Protein AF-A0A6V7M5Y0-F1 (afdb_monomer_lite)

Sequence (92 aa):
FASAEGDHVSLLNVYRGYVNAVQKKVWCHDNYLHYRNLEYASDVRKQLAGLAERANLEKASCGSSTESLRKSLLEGLSDNLAELQRDNTYQT

Secondary structure (DSSP, 8-state):
---TT-HHHHHHHHHHHHHH-SSHHHHHHHTT--HHHHHHHHHHHHHHHHHHHHTT------TT--HHHHHHHHHHSGGG--EE-TTS-EE-

Structure (mmCIF, N/CA/C/O backbone):
data_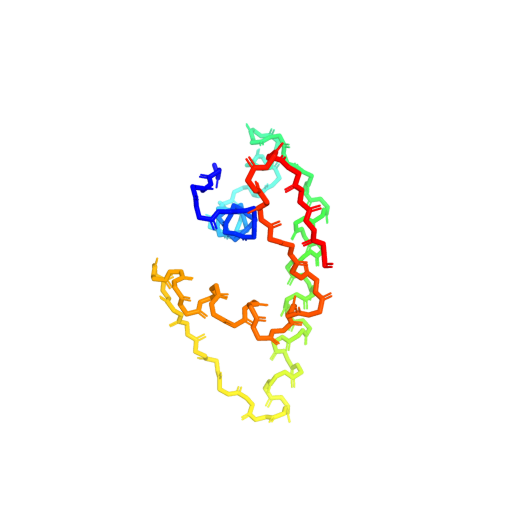AF-A0A6V7M5Y0-F1
#
_entry.id   AF-A0A6V7M5Y0-F1
#
loop_
_atom_site.group_PDB
_atom_site.id
_atom_site.type_symbol
_atom_site.label_atom_id
_atom_site.label_alt_id
_atom_site.label_comp_id
_atom_site.label_asym_id
_atom_site.label_entity_id
_atom_site.label_seq_id
_atom_site.pdbx_PDB_ins_code
_atom_site.Cartn_x
_atom_site.Cartn_y
_atom_site.Cartn_z
_atom_site.occupancy
_atom_site.B_iso_or_equiv
_atom_site.auth_seq_id
_atom_site.auth_comp_id
_atom_site.auth_asym_id
_atom_site.auth_atom_id
_atom_site.pdbx_PDB_model_num
ATOM 1 N N . PHE A 1 1 ? 6.112 8.922 -1.352 1.00 89.81 1 PHE A N 1
ATOM 2 C CA . PHE A 1 1 ? 5.621 7.567 -1.007 1.00 89.81 1 PHE A CA 1
ATOM 3 C C . PHE A 1 1 ? 6.511 6.448 -1.515 1.00 89.81 1 PHE A C 1
ATOM 5 O O . PHE A 1 1 ? 6.526 5.406 -0.870 1.00 89.81 1 PHE A O 1
ATOM 12 N N . ALA A 1 2 ? 7.218 6.658 -2.634 1.00 95.06 2 ALA A N 1
ATOM 13 C CA . ALA A 1 2 ? 8.136 5.682 -3.206 1.00 95.06 2 ALA A CA 1
ATOM 14 C C . ALA A 1 2 ? 9.105 5.110 -2.162 1.00 95.06 2 ALA A C 1
ATOM 16 O O . ALA A 1 2 ? 9.611 5.843 -1.309 1.00 95.06 2 ALA A O 1
ATOM 17 N N . SER A 1 3 ? 9.334 3.806 -2.248 1.00 95.06 3 SER A N 1
ATOM 18 C CA . SER A 1 3 ? 10.289 3.066 -1.437 1.00 95.06 3 SER A CA 1
ATOM 19 C C . SER A 1 3 ? 11.274 2.343 -2.345 1.00 95.06 3 SER A C 1
ATOM 21 O O . SER A 1 3 ? 10.865 1.703 -3.312 1.00 95.06 3 SER A O 1
ATOM 23 N N . ALA A 1 4 ? 12.561 2.386 -1.994 1.00 95.31 4 ALA A N 1
ATOM 24 C CA . ALA A 1 4 ? 13.590 1.573 -2.646 1.00 95.31 4 ALA A CA 1
ATOM 25 C C . ALA A 1 4 ? 13.385 0.063 -2.412 1.00 95.31 4 ALA A C 1
ATOM 27 O O . ALA A 1 4 ? 13.976 -0.759 -3.100 1.00 95.31 4 ALA A O 1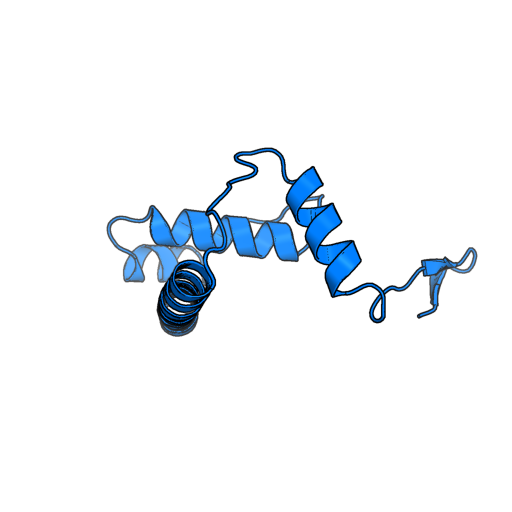
ATOM 28 N N . GLU A 1 5 ? 12.534 -0.304 -1.451 1.00 94.38 5 GLU A N 1
ATOM 29 C CA . GLU A 1 5 ? 12.220 -1.693 -1.109 1.00 94.38 5 GLU A CA 1
ATOM 30 C C . GLU A 1 5 ? 11.080 -2.293 -1.951 1.00 94.38 5 GLU A C 1
ATOM 32 O O . GLU A 1 5 ? 10.697 -3.441 -1.725 1.00 94.38 5 GLU A O 1
ATOM 37 N N . GLY A 1 6 ? 10.522 -1.523 -2.893 1.00 95.06 6 GLY A N 1
ATOM 38 C CA . GLY A 1 6 ? 9.538 -1.986 -3.872 1.00 95.06 6 GLY A CA 1
ATOM 39 C C . GLY A 1 6 ? 8.144 -1.369 -3.735 1.00 95.06 6 GLY A C 1
ATOM 40 O O . GLY A 1 6 ? 7.805 -0.679 -2.766 1.00 95.06 6 GLY A O 1
ATOM 41 N N . ASP A 1 7 ? 7.301 -1.646 -4.729 1.00 96.38 7 ASP A N 1
ATOM 42 C CA . ASP A 1 7 ? 5.998 -0.994 -4.893 1.00 96.38 7 ASP A CA 1
ATOM 43 C C . ASP A 1 7 ? 4.987 -1.360 -3.807 1.00 96.38 7 ASP A C 1
ATOM 45 O O . ASP A 1 7 ? 4.230 -0.499 -3.357 1.00 96.38 7 ASP A O 1
ATOM 49 N N . HIS A 1 8 ? 5.010 -2.590 -3.289 1.00 95.81 8 HIS A N 1
ATOM 50 C CA . HIS A 1 8 ? 4.147 -2.966 -2.165 1.00 95.81 8 HIS A CA 1
ATOM 51 C C . HIS A 1 8 ? 4.430 -2.132 -0.904 1.00 95.81 8 HIS A C 1
ATOM 53 O O . HIS A 1 8 ? 3.498 -1.743 -0.195 1.00 95.81 8 HIS A O 1
ATOM 59 N N . VAL A 1 9 ? 5.696 -1.784 -0.647 1.00 96.31 9 VAL A N 1
ATOM 60 C CA . VAL A 1 9 ? 6.064 -0.888 0.460 1.00 96.31 9 VAL A CA 1
ATOM 61 C C . VAL A 1 9 ? 5.632 0.549 0.153 1.00 96.31 9 VAL A C 1
ATOM 63 O O . VAL A 1 9 ? 5.126 1.244 1.036 1.00 96.31 9 VAL A O 1
ATOM 66 N N . SER A 1 10 ? 5.738 0.984 -1.105 1.00 97.12 10 SER A N 1
ATOM 67 C CA . SER A 1 10 ? 5.207 2.280 -1.546 1.00 97.12 10 SER A CA 1
ATOM 68 C C . SER A 1 10 ? 3.695 2.397 -1.300 1.00 97.12 10 SER A C 1
ATOM 70 O O . SER A 1 10 ? 3.240 3.402 -0.749 1.00 97.12 10 SER A O 1
ATOM 72 N N . LEU A 1 11 ? 2.917 1.356 -1.620 1.00 97.06 11 LEU A N 1
ATOM 73 C CA . LEU A 1 11 ? 1.475 1.297 -1.352 1.00 97.06 11 LEU A CA 1
ATOM 74 C C . LEU A 1 11 ? 1.165 1.339 0.150 1.00 97.06 11 LEU A C 1
ATOM 76 O O . LEU A 1 11 ? 0.256 2.058 0.573 1.00 97.06 11 LEU A O 1
ATOM 80 N N . LEU A 1 12 ? 1.948 0.636 0.976 1.00 96.12 12 LEU A N 1
ATOM 81 C CA . LEU A 1 12 ? 1.826 0.712 2.433 1.00 96.12 12 LEU A CA 1
ATOM 82 C C . LEU A 1 12 ? 2.067 2.140 2.948 1.00 96.12 12 LEU A C 1
ATOM 84 O O . LEU A 1 12 ? 1.322 2.618 3.806 1.00 96.12 12 LEU A O 1
ATOM 88 N N . ASN A 1 13 ? 3.071 2.837 2.413 1.00 96.44 13 ASN A N 1
ATOM 89 C CA . ASN A 1 13 ? 3.365 4.224 2.775 1.00 96.44 13 ASN A CA 1
ATOM 90 C C . ASN A 1 13 ? 2.224 5.173 2.385 1.00 96.44 13 ASN A C 1
ATOM 92 O O . ASN A 1 13 ? 1.842 6.020 3.195 1.00 96.44 13 ASN A O 1
ATOM 96 N N . VAL A 1 14 ? 1.648 5.008 1.186 1.00 98.12 14 VAL A N 1
ATOM 97 C CA . VAL A 1 14 ? 0.450 5.753 0.758 1.00 98.12 14 VAL A CA 1
ATOM 98 C C . VAL A 1 14 ? -0.695 5.529 1.745 1.00 98.12 14 VAL A C 1
ATOM 100 O O . VAL A 1 14 ? -1.277 6.493 2.243 1.00 98.12 14 VAL A O 1
ATOM 103 N N . TYR A 1 15 ? -0.999 4.269 2.070 1.00 97.56 15 TYR A N 1
ATOM 104 C CA . TYR A 1 15 ? -2.110 3.935 2.960 1.00 97.56 15 TYR A CA 1
ATOM 105 C C . TYR A 1 15 ? -1.900 4.472 4.385 1.00 97.56 15 TYR A C 1
ATOM 107 O O . TYR A 1 15 ? -2.826 5.021 4.980 1.00 97.56 15 TYR A O 1
ATOM 115 N N . ARG A 1 16 ? -0.677 4.385 4.927 1.00 95.75 16 ARG A N 1
ATOM 116 C CA . ARG A 1 16 ? -0.319 4.982 6.228 1.00 95.75 16 ARG A CA 1
ATOM 117 C C . ARG A 1 16 ? -0.519 6.499 6.228 1.00 95.75 16 ARG A C 1
ATOM 119 O O . ARG A 1 16 ? -1.123 7.026 7.159 1.00 95.75 16 ARG A O 1
ATOM 126 N N . GLY A 1 17 ? -0.066 7.184 5.177 1.00 97.25 17 GLY A N 1
ATOM 127 C CA . GLY A 1 17 ? -0.285 8.622 5.003 1.00 97.25 17 GLY A CA 1
ATOM 128 C C . GLY A 1 17 ? -1.771 8.984 4.965 1.00 97.25 17 GLY A C 1
ATOM 129 O O . GLY A 1 17 ? -2.209 9.864 5.703 1.00 97.25 17 GLY A O 1
ATOM 130 N N . TYR A 1 18 ? -2.561 8.236 4.191 1.00 98.25 18 TYR A N 1
ATOM 131 C CA . TYR A 1 18 ? -4.009 8.418 4.086 1.00 98.25 18 TYR A CA 1
ATOM 132 C C . TYR A 1 18 ? -4.735 8.242 5.426 1.00 98.25 18 TYR A C 1
ATOM 134 O O . TYR A 1 18 ? -5.595 9.048 5.780 1.00 98.25 18 TYR A O 1
ATOM 142 N N . VAL A 1 19 ? -4.400 7.198 6.190 1.00 97.06 19 VAL A N 1
ATOM 143 C CA . VAL A 1 19 ? -5.041 6.928 7.488 1.00 97.06 19 VAL A CA 1
ATOM 144 C C . VAL A 1 19 ? -4.724 8.022 8.508 1.00 97.06 19 VAL A C 1
ATOM 146 O O . VAL A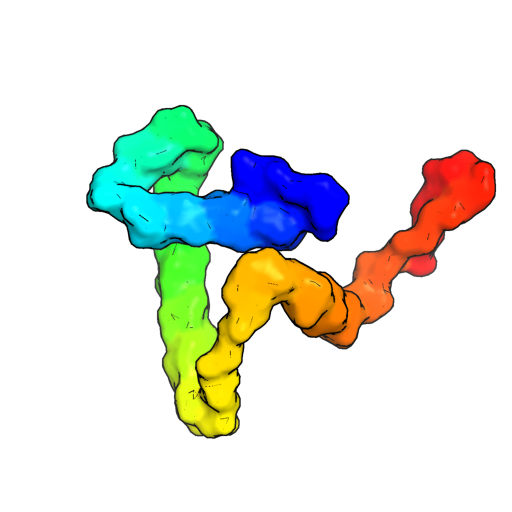 1 19 ? -5.608 8.384 9.282 1.00 97.06 19 VAL A O 1
ATOM 149 N N . ASN A 1 20 ? -3.510 8.574 8.469 1.00 97.00 20 ASN A N 1
ATOM 150 C CA . ASN A 1 20 ? -3.056 9.620 9.388 1.00 97.00 20 ASN A CA 1
ATOM 151 C C . ASN A 1 20 ? -3.494 11.039 8.976 1.00 97.00 20 ASN A C 1
ATOM 153 O O . ASN A 1 20 ? -3.305 11.984 9.741 1.00 97.00 20 ASN A O 1
ATOM 157 N N . ALA A 1 21 ? -4.070 11.218 7.784 1.00 97.69 21 ALA A N 1
ATOM 158 C CA . ALA A 1 21 ? -4.522 12.520 7.313 1.00 97.69 21 ALA A CA 1
ATOM 159 C C . ALA A 1 21 ? -5.811 12.972 8.023 1.00 97.69 21 ALA A C 1
ATOM 161 O O . ALA A 1 21 ? -6.805 12.244 8.061 1.00 97.69 21 ALA A O 1
ATOM 162 N N . VAL A 1 22 ? -5.827 14.219 8.508 1.00 95.75 22 VAL A N 1
ATOM 163 C CA . VAL A 1 22 ? -7.013 14.836 9.135 1.00 95.75 22 VAL A CA 1
ATOM 164 C C . VAL A 1 22 ? -8.112 15.081 8.097 1.00 95.75 22 VAL A C 1
ATOM 166 O O . VAL A 1 22 ? -9.259 14.685 8.283 1.00 95.75 22 VAL A O 1
ATOM 169 N N . GLN A 1 23 ? -7.755 15.690 6.962 1.00 97.25 23 GLN A N 1
ATOM 170 C CA . GLN A 1 23 ? -8.672 15.964 5.853 1.00 97.25 23 GLN A CA 1
ATOM 171 C C . GLN A 1 23 ? -8.357 15.054 4.663 1.00 97.25 23 GLN A C 1
ATOM 173 O O . GLN A 1 23 ? -7.721 15.461 3.695 1.00 97.25 23 GLN A O 1
ATOM 178 N N . LYS A 1 24 ? -8.810 13.798 4.730 1.00 97.50 24 LYS A N 1
ATOM 179 C CA . LYS A 1 24 ? -8.458 12.734 3.770 1.00 97.50 24 LYS A CA 1
ATOM 180 C C . LYS A 1 24 ? -8.704 13.083 2.301 1.00 97.50 24 LYS A C 1
ATOM 182 O O . LYS A 1 24 ? -7.863 12.767 1.469 1.00 97.50 24 LYS A O 1
ATOM 187 N N . LYS A 1 25 ? -9.828 13.731 1.968 1.00 97.88 25 LYS A N 1
ATOM 188 C CA . LYS A 1 25 ? -10.139 14.140 0.583 1.00 97.88 25 LYS A CA 1
ATOM 189 C C . LYS A 1 25 ? -9.146 15.177 0.052 1.00 97.88 25 LYS A C 1
ATOM 191 O O . LYS A 1 25 ? -8.646 15.006 -1.053 1.00 97.88 25 LYS A O 1
ATOM 196 N N . VAL A 1 26 ? -8.841 16.195 0.859 1.00 98.38 26 VAL A N 1
ATOM 197 C CA . VAL A 1 26 ? -7.857 17.241 0.534 1.00 98.38 26 VAL A CA 1
ATOM 198 C C . VAL A 1 26 ? -6.466 16.627 0.408 1.00 98.38 26 VAL A C 1
ATOM 200 O O . VAL A 1 26 ? -5.814 16.784 -0.612 1.00 98.38 26 VAL A O 1
ATOM 203 N N . TRP A 1 27 ? -6.065 15.801 1.377 1.00 98.38 27 TRP A N 1
ATOM 204 C CA . TRP A 1 27 ? -4.780 15.107 1.335 1.00 98.38 27 TRP A CA 1
ATOM 205 C C . TRP A 1 27 ? -4.629 14.229 0.088 1.00 98.38 27 TRP A C 1
ATOM 207 O O . TRP A 1 27 ? -3.577 14.242 -0.541 1.00 98.38 27 TRP A O 1
ATOM 217 N N . CYS A 1 28 ? -5.675 13.494 -0.305 1.00 98.44 28 CYS A N 1
ATOM 218 C CA . CYS A 1 28 ? -5.649 12.710 -1.539 1.00 98.44 28 CYS A CA 1
ATOM 219 C C . CYS A 1 28 ? -5.479 13.602 -2.769 1.00 98.44 28 CYS A C 1
ATOM 221 O O . CYS A 1 28 ? -4.665 13.283 -3.625 1.00 98.44 28 CYS A O 1
ATOM 223 N N . HIS A 1 29 ? -6.217 14.712 -2.844 1.00 98.25 29 HIS A N 1
ATOM 224 C CA . HIS A 1 29 ? -6.098 15.673 -3.937 1.00 98.25 29 HIS A CA 1
ATOM 225 C C . HIS A 1 29 ? -4.670 16.229 -4.046 1.00 98.25 29 HIS A C 1
ATOM 227 O O . HIS A 1 29 ? -4.055 16.123 -5.104 1.00 98.25 29 HIS A O 1
ATOM 233 N N . ASP A 1 30 ? -4.111 16.720 -2.940 1.00 98.25 30 ASP A N 1
ATOM 234 C CA . ASP A 1 30 ? -2.783 17.347 -2.907 1.00 98.25 30 ASP A CA 1
ATOM 235 C C . ASP A 1 30 ? -1.651 16.360 -3.225 1.00 98.25 30 ASP A C 1
ATOM 237 O O . ASP A 1 30 ? -0.583 16.748 -3.692 1.00 98.25 30 ASP A O 1
ATOM 241 N N . ASN A 1 31 ? -1.892 15.068 -2.988 1.00 98.00 31 ASN A N 1
ATOM 242 C CA . ASN A 1 31 ? -0.953 13.988 -3.271 1.00 98.00 31 ASN A CA 1
ATOM 243 C C . ASN A 1 31 ? -1.263 13.236 -4.577 1.00 98.00 31 ASN A C 1
ATOM 245 O O . ASN A 1 31 ? -0.627 12.217 -4.840 1.00 98.00 31 ASN A O 1
ATOM 249 N N . TYR A 1 32 ? -2.208 13.721 -5.393 1.00 97.94 32 TYR A N 1
ATOM 250 C CA . TYR A 1 32 ? -2.606 13.117 -6.673 1.00 97.94 32 TYR A CA 1
ATOM 251 C C . TYR A 1 32 ? -3.087 11.658 -6.549 1.00 97.94 32 TYR A C 1
ATOM 253 O O . TYR A 1 32 ? -2.799 10.804 -7.385 1.00 97.94 32 TYR A O 1
ATOM 261 N N . LEU A 1 33 ? -3.839 11.362 -5.488 1.00 98.12 33 LEU A N 1
ATOM 262 C CA . LEU A 1 33 ? -4.379 10.041 -5.175 1.00 98.12 33 LEU A CA 1
ATOM 263 C C . LEU A 1 33 ? -5.900 10.000 -5.341 1.00 98.12 33 LEU A C 1
ATOM 265 O O . LEU A 1 33 ? -6.628 10.941 -5.015 1.00 98.12 33 LEU A O 1
ATOM 269 N N . HIS A 1 34 ? -6.417 8.852 -5.773 1.00 98.12 34 HIS A N 1
ATOM 270 C CA . HIS A 1 34 ? -7.857 8.634 -5.862 1.00 98.12 34 HIS A CA 1
ATOM 271 C C . HIS A 1 34 ? -8.462 8.324 -4.487 1.00 98.12 34 HIS A C 1
ATOM 273 O O . HIS A 1 34 ? -8.367 7.201 -3.993 1.00 98.12 34 HIS A O 1
ATOM 279 N N . TYR A 1 35 ? -9.168 9.304 -3.910 1.00 98.38 35 TYR A N 1
ATOM 280 C CA . TYR A 1 35 ? -9.850 9.167 -2.614 1.00 98.38 35 TYR A CA 1
ATOM 281 C C . TYR A 1 35 ? -10.739 7.916 -2.526 1.00 98.38 35 TYR A C 1
ATOM 283 O O . TYR A 1 35 ? -10.651 7.172 -1.553 1.00 98.38 35 TYR A O 1
ATOM 291 N N . ARG A 1 36 ? -11.553 7.658 -3.561 1.00 98.31 36 ARG A N 1
ATOM 292 C CA . ARG A 1 36 ? -12.481 6.512 -3.600 1.00 98.31 36 ARG A CA 1
ATOM 293 C C . ARG A 1 36 ? -11.763 5.165 -3.477 1.00 98.31 36 ARG A C 1
ATOM 295 O O . ARG A 1 36 ? -12.256 4.277 -2.793 1.00 98.31 36 ARG A O 1
ATOM 302 N N . ASN A 1 37 ? -10.586 5.026 -4.085 1.00 98.31 37 ASN A N 1
ATOM 303 C CA . ASN A 1 37 ? -9.823 3.777 -4.034 1.00 98.31 37 ASN A CA 1
ATOM 304 C C . ASN A 1 37 ? -9.225 3.548 -2.639 1.00 98.31 37 ASN A C 1
ATOM 306 O O . ASN A 1 37 ? -9.187 2.417 -2.165 1.00 98.31 37 ASN A O 1
ATOM 310 N N . LEU A 1 38 ? -8.783 4.615 -1.967 1.00 98.31 38 LEU A N 1
ATOM 311 C CA . LEU A 1 38 ? -8.232 4.530 -0.611 1.00 98.31 38 LEU A CA 1
ATOM 312 C C . LEU A 1 38 ? -9.316 4.294 0.445 1.00 98.31 38 LEU A C 1
ATOM 314 O O . LEU A 1 38 ? -9.096 3.528 1.382 1.00 98.31 38 LEU A O 1
ATOM 318 N N . GLU A 1 39 ? -10.494 4.892 0.265 1.00 98.25 39 GLU A N 1
ATOM 319 C CA . GLU A 1 39 ? -11.680 4.599 1.075 1.00 98.25 39 GLU A CA 1
ATOM 320 C C . GLU A 1 39 ? -12.080 3.122 0.935 1.00 98.25 39 GLU A C 1
ATOM 322 O O . GLU A 1 39 ? -12.187 2.415 1.939 1.00 98.25 39 GLU A O 1
ATOM 327 N N . TYR A 1 40 ? -12.155 2.619 -0.302 1.00 98.50 40 TYR A N 1
ATOM 328 C CA . TYR A 1 40 ? -12.409 1.203 -0.570 1.00 98.50 40 TYR A CA 1
ATOM 329 C C . TYR A 1 40 ? -11.352 0.283 0.062 1.00 98.50 40 TYR A C 1
ATOM 331 O O . TYR A 1 40 ? -11.700 -0.691 0.731 1.00 98.50 40 TYR A O 1
ATOM 339 N N . ALA A 1 41 ? -10.063 0.610 -0.067 1.00 98.25 41 ALA A N 1
ATOM 340 C CA . ALA A 1 41 ? -8.985 -0.150 0.566 1.00 98.25 41 ALA A CA 1
ATOM 341 C C . ALA A 1 41 ? -9.123 -0.191 2.101 1.00 98.25 41 ALA A C 1
ATOM 343 O O . ALA A 1 41 ? -8.883 -1.232 2.718 1.00 98.25 41 ALA A O 1
ATOM 344 N N . SER A 1 42 ? -9.550 0.911 2.731 1.00 98.06 42 SER A N 1
ATOM 345 C CA . SER A 1 42 ? -9.849 0.937 4.166 1.00 98.06 42 SER A CA 1
ATOM 346 C C . SER A 1 42 ? -10.997 0.006 4.543 1.00 98.06 42 SER A C 1
ATOM 348 O O . SER A 1 42 ? -10.912 -0.664 5.575 1.00 98.06 42 SER A O 1
ATOM 350 N N . ASP A 1 43 ? -12.045 -0.070 3.729 1.00 98.38 43 ASP A N 1
ATOM 351 C CA . ASP A 1 43 ? -13.188 -0.938 4.004 1.00 98.38 43 ASP A CA 1
ATOM 352 C C . ASP A 1 43 ? -12.851 -2.419 3.808 1.00 98.38 43 ASP A C 1
ATOM 354 O O . ASP A 1 43 ? -13.143 -3.224 4.696 1.00 98.38 43 ASP A O 1
ATOM 358 N N . VAL A 1 44 ? -12.127 -2.778 2.742 1.00 98.44 44 VAL A N 1
ATOM 359 C CA . VAL A 1 44 ? -11.596 -4.141 2.549 1.00 98.44 44 VAL A CA 1
ATOM 360 C C . VAL A 1 44 ? -10.706 -4.544 3.726 1.00 98.44 44 VAL A C 1
AT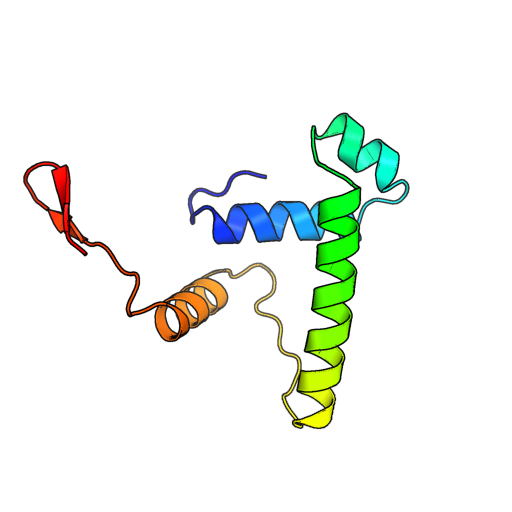OM 362 O O . VAL A 1 44 ? -10.868 -5.625 4.294 1.00 98.44 44 VAL A O 1
ATOM 365 N N . ARG A 1 45 ? -9.812 -3.656 4.180 1.00 97.31 45 ARG A N 1
ATOM 366 C CA . ARG A 1 45 ? -8.957 -3.930 5.343 1.00 97.31 45 ARG A CA 1
ATOM 367 C C . ARG A 1 45 ? -9.774 -4.164 6.620 1.00 97.31 45 ARG A C 1
ATOM 369 O O . ARG A 1 45 ? -9.408 -5.033 7.410 1.00 97.31 45 ARG A O 1
ATOM 376 N N . LYS A 1 46 ? -10.851 -3.403 6.862 1.00 97.50 46 LYS A N 1
ATOM 377 C CA . LYS A 1 46 ? -11.742 -3.628 8.021 1.00 97.50 46 LYS A CA 1
ATOM 378 C C . LYS A 1 46 ? -12.407 -5.004 7.944 1.00 97.50 46 LYS A C 1
ATOM 380 O O . LYS A 1 46 ? -12.440 -5.708 8.950 1.00 97.50 46 LYS A O 1
ATOM 385 N N . GLN A 1 47 ? -12.884 -5.402 6.764 1.00 98.25 47 GLN A N 1
ATOM 386 C CA . GLN A 1 47 ? -13.506 -6.713 6.554 1.00 98.25 47 GLN A CA 1
ATOM 387 C C . GLN A 1 47 ? -12.518 -7.859 6.807 1.00 98.25 47 GLN A C 1
ATOM 389 O O . GLN A 1 47 ? -12.826 -8.773 7.573 1.00 98.25 47 GLN A O 1
ATOM 394 N N . LEU A 1 48 ? -11.311 -7.775 6.235 1.00 97.38 48 LEU A N 1
ATOM 395 C CA . LEU A 1 48 ? -10.245 -8.759 6.446 1.00 97.38 48 LEU A CA 1
ATOM 396 C C . LEU A 1 48 ? -9.818 -8.837 7.916 1.00 97.38 48 LEU A C 1
ATOM 398 O O . LEU A 1 48 ? -9.646 -9.930 8.444 1.00 97.38 48 LEU A O 1
ATOM 402 N N . ALA A 1 49 ? -9.711 -7.696 8.604 1.00 96.06 49 ALA A N 1
ATOM 403 C CA . ALA A 1 49 ? -9.395 -7.675 10.030 1.00 96.06 49 ALA A CA 1
ATOM 404 C C . ALA A 1 49 ? -10.466 -8.391 10.872 1.00 96.06 49 ALA A C 1
ATOM 406 O O . ALA A 1 49 ? -10.112 -9.132 11.784 1.00 96.06 49 ALA A O 1
ATOM 407 N N . GLY A 1 50 ? -11.751 -8.213 10.548 1.00 97.12 50 GLY A N 1
ATOM 408 C CA . GLY A 1 50 ? -12.837 -8.926 11.225 1.00 97.12 50 GLY A CA 1
ATOM 409 C C . GLY A 1 50 ? -12.861 -10.429 10.921 1.00 97.12 50 GLY A C 1
ATOM 410 O O . GLY A 1 50 ? -13.220 -11.223 11.785 1.00 97.12 50 GLY A O 1
ATOM 411 N N . LEU A 1 51 ? -12.473 -10.844 9.710 1.00 97.88 51 LEU A N 1
ATOM 412 C CA . LEU A 1 51 ? -12.295 -12.263 9.371 1.00 97.88 51 LEU A CA 1
ATOM 413 C C . LEU A 1 51 ? -11.135 -12.890 10.153 1.00 97.88 51 LEU A C 1
ATOM 415 O O . LEU A 1 51 ? -11.300 -13.972 10.706 1.00 97.88 51 LEU A O 1
ATOM 419 N N . ALA A 1 52 ? -10.000 -12.194 10.236 1.00 97.12 52 ALA A N 1
ATOM 420 C CA . ALA A 1 52 ? -8.828 -12.645 10.982 1.00 97.12 52 ALA A CA 1
ATOM 421 C C . ALA A 1 52 ? -9.136 -12.835 12.477 1.00 97.12 52 ALA A C 1
ATOM 423 O O . ALA A 1 52 ? -8.782 -13.864 13.044 1.00 97.12 52 ALA A O 1
ATOM 424 N N . GLU A 1 53 ? -9.872 -11.898 13.087 1.00 96.38 53 GLU A N 1
ATOM 425 C CA . GLU A 1 53 ? -10.349 -12.030 14.472 1.00 96.38 53 GLU A CA 1
ATOM 426 C C . GLU A 1 53 ? -11.228 -13.272 14.662 1.00 96.38 53 GLU A C 1
ATOM 428 O O . GLU A 1 53 ? -11.002 -14.046 15.588 1.00 96.38 53 GLU A O 1
ATOM 433 N N . ARG A 1 54 ? -12.192 -13.515 13.761 1.00 97.38 54 ARG A N 1
ATOM 434 C CA . ARG A 1 54 ? -13.047 -14.718 13.817 1.00 97.38 54 ARG A CA 1
ATOM 435 C C . ARG A 1 54 ? -12.270 -16.021 13.631 1.00 97.38 54 ARG A C 1
ATOM 437 O O . ARG A 1 54 ? -12.711 -17.057 14.113 1.00 97.38 54 ARG A O 1
ATOM 444 N N . ALA A 1 55 ? -11.138 -15.968 12.936 1.00 97.62 55 ALA A N 1
ATOM 445 C CA . ALA A 1 55 ? -10.234 -17.094 12.741 1.00 97.62 55 ALA A CA 1
ATOM 446 C C . ALA A 1 55 ? -9.199 -17.252 13.875 1.00 97.62 55 ALA A C 1
ATOM 448 O O . ALA A 1 55 ? -8.327 -18.109 13.769 1.00 97.62 55 ALA A O 1
ATOM 449 N N . ASN A 1 56 ? -9.281 -16.453 14.950 1.00 96.25 56 ASN A N 1
ATOM 450 C CA . ASN A 1 56 ? -8.305 -16.411 16.047 1.00 96.25 56 ASN A CA 1
ATOM 451 C C . ASN A 1 56 ? -6.865 -16.108 15.589 1.00 96.25 56 ASN A C 1
ATOM 453 O O . ASN A 1 56 ? -5.902 -16.577 16.194 1.00 96.25 56 ASN A O 1
ATOM 457 N N . LEU A 1 57 ? -6.704 -15.319 14.525 1.00 95.56 57 LEU A N 1
ATOM 458 C CA . LEU A 1 57 ? -5.394 -14.838 14.092 1.00 95.56 57 LEU A CA 1
ATOM 459 C C . LEU A 1 57 ? -5.014 -13.589 14.891 1.00 95.56 57 LEU A C 1
ATOM 461 O O . LEU A 1 57 ? -5.730 -12.583 14.881 1.00 95.56 57 LEU A O 1
ATOM 465 N N . GLU A 1 58 ? -3.868 -13.642 15.567 1.00 91.44 58 GLU A N 1
ATOM 466 C CA . GLU A 1 58 ? -3.360 -12.511 16.336 1.00 91.44 58 GLU A CA 1
ATOM 467 C C . GLU A 1 58 ? -2.922 -11.367 15.411 1.00 91.44 58 GLU A C 1
ATOM 469 O O . GLU A 1 58 ? -2.210 -11.555 14.420 1.00 91.44 58 GLU A O 1
ATOM 474 N N . LYS A 1 59 ? -3.331 -10.140 15.747 1.00 87.81 59 LYS A N 1
ATOM 475 C CA . LYS A 1 59 ? -2.865 -8.946 15.041 1.00 87.81 59 LYS A CA 1
ATOM 476 C C . LYS A 1 59 ? -1.470 -8.573 15.528 1.00 87.81 59 LYS A C 1
ATOM 478 O O . LYS A 1 59 ? -1.328 -7.905 16.546 1.00 87.81 59 LYS A O 1
ATOM 483 N N . ALA A 1 60 ? -0.463 -8.916 14.738 1.00 89.50 60 ALA A N 1
ATOM 484 C CA . ALA A 1 60 ? 0.901 -8.437 14.920 1.00 89.50 60 ALA A CA 1
ATOM 485 C C . ALA A 1 60 ? 1.244 -7.320 13.919 1.00 89.50 60 ALA A C 1
ATOM 487 O O . ALA A 1 60 ? 0.665 -7.218 12.835 1.00 89.50 60 ALA A O 1
ATOM 488 N N . SER A 1 61 ? 2.206 -6.471 14.280 1.00 88.69 61 SER A N 1
ATOM 489 C CA . SER A 1 61 ? 2.746 -5.429 13.403 1.00 88.69 61 SER A CA 1
ATOM 490 C C . SER A 1 61 ? 4.263 -5.528 13.355 1.00 88.69 61 SER A C 1
ATOM 492 O O . SER A 1 61 ? 4.914 -5.654 14.386 1.00 88.69 61 SER A O 1
ATOM 494 N N . CYS A 1 62 ? 4.826 -5.402 12.157 1.00 86.44 62 CYS A N 1
ATOM 495 C CA . CYS A 1 62 ? 6.267 -5.300 11.930 1.00 86.44 62 CYS A CA 1
ATOM 496 C C . CYS A 1 62 ? 6.809 -3.865 12.118 1.00 86.44 62 CYS A C 1
ATOM 498 O O . CYS A 1 62 ? 8.007 -3.616 11.985 1.00 86.44 62 CYS A O 1
ATOM 500 N N . GLY A 1 63 ? 5.940 -2.905 12.465 1.00 87.31 63 GLY A N 1
ATOM 501 C CA . GLY A 1 63 ? 6.328 -1.521 12.731 1.00 87.31 63 GLY A CA 1
ATOM 502 C C . GLY A 1 63 ? 6.972 -0.855 11.512 1.00 87.31 63 GLY A C 1
ATOM 503 O O . GLY A 1 63 ? 6.381 -0.812 10.427 1.00 87.31 63 GLY A O 1
ATOM 504 N N . SER A 1 64 ? 8.170 -0.300 11.707 1.00 85.31 64 SER A N 1
ATOM 505 C CA . SER A 1 64 ? 8.994 0.283 10.641 1.00 85.31 64 SER A CA 1
ATOM 506 C C . SER A 1 64 ? 9.850 -0.746 9.899 1.00 85.31 64 SER A C 1
ATOM 508 O O . SER A 1 64 ? 10.314 -0.437 8.806 1.00 85.31 64 SER A O 1
ATOM 510 N N . SER A 1 65 ? 10.044 -1.951 10.448 1.00 88.31 65 SER A N 1
ATOM 511 C CA . SER A 1 65 ? 10.814 -3.004 9.785 1.00 88.31 65 SER A CA 1
ATOM 512 C C . SER A 1 65 ? 9.958 -3.682 8.720 1.00 88.31 65 SER A C 1
ATOM 514 O O . SER A 1 65 ? 9.040 -4.444 9.015 1.00 88.31 65 SER A O 1
ATOM 516 N N . THR A 1 66 ? 10.244 -3.398 7.455 1.00 93.75 66 THR A N 1
ATOM 517 C CA . THR A 1 66 ? 9.515 -3.961 6.310 1.00 93.75 66 THR A CA 1
ATOM 518 C C . THR A 1 66 ? 10.040 -5.337 5.898 1.00 93.75 66 THR A C 1
ATOM 520 O O . THR A 1 66 ? 9.453 -5.970 5.024 1.00 93.75 66 THR A O 1
ATOM 523 N N . GLU A 1 67 ? 11.107 -5.843 6.523 1.00 94.44 67 GLU A N 1
ATOM 524 C CA . GLU A 1 67 ? 11.689 -7.146 6.190 1.00 94.44 67 GLU A CA 1
ATOM 525 C C . GLU A 1 67 ? 10.680 -8.281 6.399 1.00 94.44 67 GLU A C 1
ATOM 527 O O . GLU A 1 67 ? 10.453 -9.079 5.491 1.00 94.44 67 GLU A O 1
ATOM 532 N N . SER A 1 68 ? 10.012 -8.316 7.558 1.00 93.69 68 SER A N 1
ATOM 533 C CA . SER A 1 68 ? 8.984 -9.325 7.841 1.00 93.69 68 SER A CA 1
ATOM 534 C C . SER A 1 68 ? 7.806 -9.225 6.872 1.00 93.69 68 SER A C 1
ATOM 536 O O . SER A 1 68 ? 7.282 -10.247 6.449 1.00 93.69 68 SER A O 1
ATOM 538 N N . LEU A 1 69 ? 7.428 -8.008 6.464 1.00 93.81 69 LEU A N 1
ATOM 539 C CA . LEU A 1 69 ? 6.399 -7.798 5.441 1.00 93.81 69 LEU A CA 1
ATOM 540 C C . LEU A 1 69 ? 6.828 -8.391 4.093 1.00 93.81 69 LEU A C 1
ATOM 542 O O . LEU A 1 69 ? 6.046 -9.094 3.459 1.00 93.81 69 LEU A O 1
ATOM 546 N N . ARG A 1 70 ? 8.064 -8.121 3.659 1.00 94.69 70 ARG A N 1
ATOM 547 C CA . ARG A 1 70 ? 8.605 -8.635 2.393 1.00 94.69 70 ARG A CA 1
ATOM 548 C C . ARG A 1 70 ? 8.728 -10.158 2.406 1.00 94.69 70 ARG A C 1
ATOM 550 O O . ARG A 1 70 ? 8.382 -10.783 1.412 1.00 94.69 70 ARG A O 1
ATOM 557 N N . LYS A 1 71 ? 9.125 -10.754 3.535 1.00 94.94 71 LYS A N 1
ATOM 558 C CA . LYS A 1 71 ? 9.114 -12.214 3.731 1.00 94.94 71 LYS A CA 1
ATOM 559 C C . LYS A 1 71 ? 7.703 -12.791 3.606 1.00 94.94 71 LYS A C 1
ATOM 561 O O . LYS A 1 71 ? 7.508 -13.729 2.853 1.00 94.94 71 LYS A O 1
ATOM 566 N N . SER A 1 72 ? 6.703 -12.199 4.260 1.00 94.31 72 SER A N 1
ATOM 567 C CA . SER A 1 72 ? 5.313 -12.664 4.129 1.00 94.31 72 SER A CA 1
ATOM 568 C C . SER A 1 72 ? 4.771 -12.553 2.700 1.00 94.31 72 SER A C 1
ATOM 570 O O . SER A 1 72 ? 4.016 -13.420 2.273 1.00 94.31 72 SER A O 1
ATOM 572 N N . LEU A 1 73 ? 5.150 -11.507 1.955 1.00 94.88 73 LEU A N 1
ATOM 573 C CA . LEU A 1 73 ? 4.791 -11.374 0.539 1.00 94.88 73 LEU A CA 1
ATOM 574 C C . LEU A 1 73 ? 5.470 -12.443 -0.319 1.00 94.88 73 LEU A C 1
ATOM 576 O O . LEU A 1 73 ? 4.808 -13.018 -1.173 1.00 94.88 73 LEU A O 1
ATOM 580 N N . LEU A 1 74 ? 6.750 -12.729 -0.068 1.00 94.94 74 LEU A N 1
ATOM 581 C CA . LEU A 1 74 ? 7.490 -13.787 -0.756 1.00 94.94 74 LEU A CA 1
ATOM 582 C C . LEU A 1 74 ? 6.818 -15.154 -0.574 1.00 94.94 74 LEU A C 1
ATOM 584 O O . LEU A 1 74 ? 6.621 -15.859 -1.554 1.00 94.94 74 LEU A O 1
ATOM 588 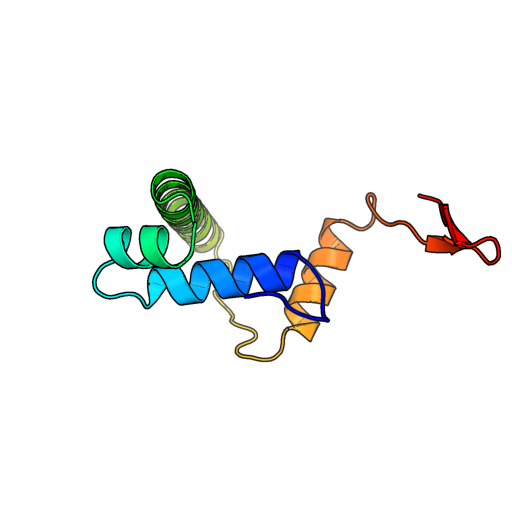N N . GLU A 1 75 ? 6.425 -15.499 0.654 1.00 96.00 75 GLU A N 1
ATOM 589 C CA . GLU A 1 75 ? 5.727 -16.762 0.939 1.00 96.00 75 GLU A CA 1
ATOM 590 C C . GLU A 1 75 ? 4.363 -16.846 0.235 1.00 96.00 75 GLU A C 1
ATOM 592 O O . GLU A 1 75 ? 3.968 -17.906 -0.237 1.00 96.00 75 GLU A O 1
ATOM 597 N N . GLY A 1 76 ? 3.627 -15.731 0.156 1.00 95.88 76 GLY A N 1
ATOM 598 C CA . GLY A 1 76 ? 2.292 -15.701 -0.450 1.00 95.88 76 GLY A CA 1
ATOM 599 C C . GLY A 1 76 ? 2.267 -15.557 -1.975 1.00 95.88 76 GLY A C 1
ATOM 600 O O . GLY A 1 76 ? 1.236 -15.833 -2.581 1.00 95.88 76 GLY A O 1
ATOM 601 N N . LEU A 1 77 ? 3.361 -15.090 -2.584 1.00 95.88 77 LEU A N 1
ATOM 602 C CA . LEU A 1 77 ? 3.474 -14.775 -4.016 1.00 95.88 77 LEU A CA 1
ATOM 603 C C . LEU A 1 77 ? 4.662 -15.492 -4.675 1.00 95.88 77 LEU A C 1
ATOM 605 O O . LEU A 1 77 ? 5.181 -15.027 -5.688 1.00 95.88 77 LEU A O 1
ATOM 609 N N . SER A 1 78 ? 5.116 -16.606 -4.102 1.00 94.44 78 SER A N 1
ATOM 610 C CA . SER A 1 78 ? 6.262 -17.379 -4.599 1.00 94.44 78 SER A CA 1
ATOM 611 C C . SER A 1 78 ? 6.089 -17.842 -6.051 1.00 94.44 78 SER A C 1
ATOM 613 O O . SER A 1 78 ? 7.056 -17.863 -6.807 1.00 94.44 78 SER A O 1
ATOM 615 N N . ASP A 1 79 ? 4.853 -18.113 -6.473 1.00 96.25 79 ASP A N 1
ATOM 616 C CA . ASP A 1 79 ? 4.511 -18.488 -7.852 1.00 96.25 79 ASP A CA 1
ATOM 617 C C . ASP A 1 79 ? 4.545 -17.306 -8.844 1.00 96.25 79 ASP A C 1
ATOM 619 O O . ASP A 1 79 ? 4.363 -17.483 -10.047 1.00 96.25 79 ASP A O 1
ATOM 623 N N . ASN A 1 80 ? 4.734 -16.076 -8.359 1.00 95.62 80 ASN A N 1
ATOM 624 C CA . ASN A 1 80 ? 4.787 -14.854 -9.169 1.00 95.62 80 ASN A CA 1
ATOM 625 C C . ASN A 1 80 ? 6.176 -14.206 -9.168 1.00 95.62 80 ASN A C 1
ATOM 627 O O . ASN A 1 80 ? 6.305 -13.012 -9.449 1.00 95.62 80 ASN A O 1
ATOM 631 N N . LEU A 1 81 ? 7.208 -14.969 -8.820 1.00 95.69 81 LEU A N 1
ATOM 632 C CA . LEU A 1 81 ? 8.578 -14.484 -8.838 1.00 95.69 81 LEU A CA 1
ATOM 633 C C . LEU A 1 81 ? 9.096 -14.342 -10.267 1.00 95.69 81 LEU A C 1
ATOM 635 O O . LEU A 1 81 ? 8.633 -14.996 -11.193 1.00 95.69 81 LEU A O 1
ATOM 639 N N . ALA A 1 82 ? 10.065 -13.448 -10.423 1.00 96.75 82 ALA A N 1
ATOM 640 C CA . ALA A 1 82 ? 10.866 -13.348 -11.625 1.00 96.75 82 ALA A CA 1
ATOM 641 C C . ALA A 1 82 ? 12.318 -13.069 -11.230 1.00 96.75 82 ALA A C 1
ATOM 643 O O . ALA A 1 82 ? 12.585 -12.226 -10.369 1.00 96.75 82 ALA A O 1
ATOM 644 N N . GLU A 1 83 ? 13.256 -13.765 -11.859 1.00 96.31 83 GLU A N 1
ATOM 645 C CA . GLU A 1 83 ? 14.689 -13.626 -11.631 1.00 96.31 83 GLU A CA 1
ATOM 646 C C . GLU A 1 83 ? 15.341 -12.844 -12.774 1.00 96.31 83 GLU A C 1
ATOM 648 O O . GLU A 1 83 ? 15.120 -13.131 -13.955 1.00 96.31 83 GLU A O 1
ATOM 653 N N . LEU A 1 84 ? 16.165 -11.858 -12.412 1.00 97.06 84 LEU A N 1
ATOM 654 C CA . LEU A 1 84 ? 16.966 -11.093 -13.360 1.00 97.06 84 LEU A CA 1
ATOM 655 C C . LEU A 1 84 ? 18.112 -11.960 -13.895 1.00 97.06 84 LEU A C 1
ATOM 657 O O . LEU A 1 84 ? 19.025 -12.341 -13.162 1.00 97.06 84 LEU A O 1
ATOM 661 N N . GLN A 1 85 ? 18.082 -12.216 -15.194 1.00 97.94 85 GLN A N 1
ATOM 662 C CA . GLN A 1 85 ? 19.101 -12.955 -15.918 1.00 97.94 85 GLN A CA 1
ATOM 663 C C . GLN A 1 85 ? 20.290 -12.055 -16.279 1.00 97.94 85 GLN A C 1
ATOM 665 O O . GLN A 1 85 ? 20.212 -10.824 -16.288 1.00 97.94 85 GLN A O 1
ATOM 670 N N . ARG A 1 86 ? 21.427 -12.673 -16.620 1.00 96.94 86 ARG A N 1
ATOM 671 C CA . ARG A 1 86 ? 22.666 -11.949 -16.978 1.00 96.94 86 ARG A CA 1
ATOM 672 C C . ARG A 1 86 ? 22.526 -11.069 -18.221 1.00 96.94 86 ARG A C 1
ATOM 674 O O . ARG A 1 86 ? 23.282 -10.115 -18.374 1.00 96.94 86 ARG A O 1
ATOM 681 N N . ASP A 1 87 ? 21.592 -11.398 -19.105 1.00 97.00 87 ASP A N 1
ATOM 682 C CA . ASP A 1 87 ? 21.277 -10.627 -20.311 1.00 97.00 87 ASP A CA 1
ATOM 683 C C . ASP A 1 87 ? 20.311 -9.454 -20.042 1.00 97.00 87 ASP A C 1
ATOM 685 O O . ASP A 1 87 ? 19.882 -8.781 -20.977 1.00 97.00 87 ASP A O 1
ATOM 689 N N . ASN A 1 88 ? 20.026 -9.163 -18.766 1.00 96.19 88 ASN A N 1
ATOM 690 C CA . ASN A 1 88 ? 19.073 -8.16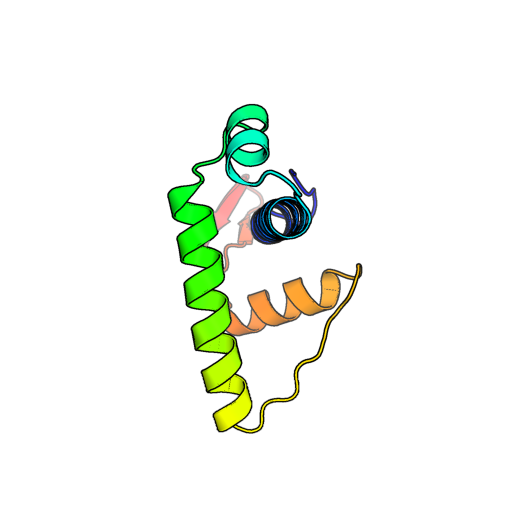1 -18.284 1.00 96.19 88 ASN A CA 1
ATOM 691 C C . ASN A 1 88 ? 17.606 -8.449 -18.638 1.00 96.19 88 ASN A C 1
ATOM 693 O O . ASN A 1 88 ? 16.768 -7.547 -18.566 1.00 96.19 88 ASN A O 1
ATOM 697 N N . THR A 1 89 ? 17.276 -9.689 -18.998 1.00 97.62 89 THR A N 1
ATOM 698 C CA . THR A 1 89 ? 15.885 -10.140 -19.085 1.00 97.62 89 THR A CA 1
ATOM 699 C C . THR A 1 89 ? 15.400 -10.671 -17.739 1.00 97.62 89 THR A C 1
ATOM 701 O O . THR A 1 89 ? 16.196 -11.033 -16.876 1.00 97.62 89 THR A O 1
ATOM 704 N N . TYR A 1 90 ? 14.084 -10.694 -17.537 1.00 97.31 90 TYR A N 1
ATOM 705 C CA . TYR A 1 90 ? 13.471 -11.335 -16.376 1.00 97.31 90 TYR A CA 1
ATOM 706 C C . TYR A 1 90 ? 12.863 -12.665 -16.805 1.00 97.31 90 TYR A C 1
ATOM 708 O O . TYR A 1 90 ? 12.127 -12.715 -17.793 1.00 97.31 90 TYR A O 1
ATOM 716 N N . GLN A 1 91 ? 13.150 -13.720 -16.050 1.00 95.75 91 GLN A N 1
ATOM 717 C CA . GLN A 1 91 ? 12.541 -15.034 -16.221 1.00 95.75 91 GLN A CA 1
ATOM 718 C C . GLN A 1 91 ? 11.622 -15.315 -15.038 1.00 95.75 91 GLN A C 1
ATOM 720 O O . GLN A 1 91 ? 12.069 -15.225 -13.900 1.00 95.75 91 GLN A O 1
ATOM 725 N N . THR A 1 92 ? 10.362 -15.633 -15.320 1.00 93.06 92 THR A N 1
ATOM 726 C CA . THR A 1 92 ? 9.386 -16.112 -14.329 1.00 93.06 92 THR A CA 1
ATOM 727 C C . THR A 1 92 ? 9.586 -17.586 -14.032 1.00 93.06 92 THR A C 1
ATOM 729 O O . THR A 1 92 ? 9.756 -18.328 -15.032 1.00 93.06 92 THR A O 1
#

Organism: NCBI:txid1563983

Radius of gyration: 16.34 Å; chains: 1; bounding box: 36×36×37 Å

pLDDT: mean 95.89, std 2.88, range [85.31, 98.5]

Foldseek 3Di:
DDDPVDDVVVVVVVLVQLVPDPPNVVSCVVVVHDSVVSVVVVVVVVVVVVVCVVVVNDDDDPPPDCPVVVVVCCVVCVVVDWDQDPVRDTHD